Protein AF-A0AAN9PJH1-F1 (afdb_monomer)

Structure (mmCIF, N/CA/C/O backbone):
data_AF-A0AAN9PJH1-F1
#
_entry.id   AF-A0AAN9PJH1-F1
#
loop_
_atom_site.group_PDB
_atom_site.id
_atom_site.type_symbol
_atom_site.label_atom_id
_atom_site.label_alt_id
_atom_site.label_comp_id
_atom_site.label_asym_id
_atom_site.label_entity_id
_atom_site.label_seq_id
_atom_site.pdbx_PDB_ins_code
_atom_site.Cartn_x
_atom_site.Cartn_y
_atom_site.Cartn_z
_atom_site.occupancy
_atom_site.B_iso_or_equiv
_atom_site.auth_seq_id
_atom_site.auth_comp_id
_atom_site.auth_asym_id
_atom_site.auth_atom_id
_atom_site.pdbx_PDB_model_num
ATOM 1 N N . MET A 1 1 ? 19.693 -15.710 -22.835 1.00 81.44 1 MET A N 1
ATOM 2 C CA . MET A 1 1 ? 18.979 -15.180 -21.653 1.00 81.44 1 MET A CA 1
ATOM 3 C C . MET A 1 1 ? 18.748 -16.331 -20.693 1.00 81.44 1 MET A C 1
ATOM 5 O O . MET A 1 1 ? 18.553 -17.442 -21.167 1.00 81.44 1 MET A O 1
ATOM 9 N N . GLU A 1 2 ? 18.837 -16.094 -19.386 1.00 90.56 2 GLU A N 1
ATOM 10 C CA . GLU A 1 2 ? 18.479 -17.111 -18.388 1.00 90.56 2 GLU A CA 1
ATOM 11 C C . GLU A 1 2 ? 16.975 -17.379 -18.426 1.00 90.56 2 GLU A C 1
ATOM 13 O O . GLU A 1 2 ? 16.182 -16.447 -18.568 1.00 90.56 2 GLU A O 1
ATOM 18 N N . ILE A 1 3 ? 16.607 -18.657 -18.342 1.00 94.81 3 ILE A N 1
ATOM 19 C CA . ILE A 1 3 ? 15.215 -19.098 -18.282 1.00 94.81 3 ILE A CA 1
ATOM 20 C C . ILE A 1 3 ? 14.821 -19.191 -16.813 1.00 94.81 3 ILE A C 1
ATOM 22 O O . ILE A 1 3 ? 15.480 -19.878 -16.033 1.00 94.81 3 ILE A O 1
ATOM 26 N N . ILE A 1 4 ? 13.718 -18.540 -16.461 1.00 96.06 4 ILE A N 1
ATOM 27 C CA . ILE A 1 4 ? 13.086 -18.662 -15.153 1.00 96.06 4 ILE A CA 1
ATOM 28 C C . ILE A 1 4 ? 11.993 -19.714 -15.275 1.00 96.06 4 ILE A C 1
ATOM 30 O O . ILE A 1 4 ? 11.016 -19.549 -16.003 1.00 96.06 4 ILE A O 1
ATOM 34 N N . ALA A 1 5 ? 12.187 -20.821 -14.572 1.00 96.38 5 ALA A N 1
ATOM 35 C CA . ALA A 1 5 ? 11.222 -21.900 -14.465 1.00 96.38 5 ALA A CA 1
ATOM 36 C C . ALA A 1 5 ? 10.312 -21.627 -13.258 1.00 96.38 5 ALA A C 1
ATOM 38 O O . ALA A 1 5 ? 10.732 -21.841 -12.125 1.00 96.38 5 ALA A O 1
ATOM 39 N N . ASN A 1 6 ? 9.093 -21.130 -13.498 1.00 96.81 6 ASN A N 1
ATOM 40 C CA . ASN A 1 6 ? 8.130 -20.732 -12.466 1.00 96.81 6 ASN A CA 1
ATOM 41 C C . ASN A 1 6 ? 7.037 -21.809 -12.294 1.00 96.81 6 ASN A C 1
ATOM 43 O O . ASN A 1 6 ? 6.129 -21.894 -13.131 1.00 96.81 6 ASN A O 1
ATOM 47 N N . PRO A 1 7 ? 7.106 -22.674 -11.261 1.00 97.00 7 PRO A N 1
ATOM 48 C CA . PRO A 1 7 ? 6.101 -23.706 -11.038 1.00 97.00 7 PRO A CA 1
ATOM 49 C C . PRO A 1 7 ? 4.773 -23.072 -10.628 1.00 97.00 7 PRO A C 1
ATOM 51 O O . PRO A 1 7 ? 4.722 -22.259 -9.705 1.00 97.00 7 PRO A O 1
ATOM 54 N N . LYS A 1 8 ? 3.687 -23.468 -11.288 1.00 96.75 8 LYS A N 1
ATOM 55 C CA . LYS A 1 8 ? 2.331 -23.010 -10.972 1.00 96.75 8 LYS A CA 1
ATOM 56 C C . LYS A 1 8 ? 1.348 -24.169 -10.962 1.00 96.75 8 LYS A C 1
ATOM 58 O O . LYS A 1 8 ? 1.626 -25.251 -11.470 1.00 96.75 8 LYS A O 1
ATOM 63 N N . GLU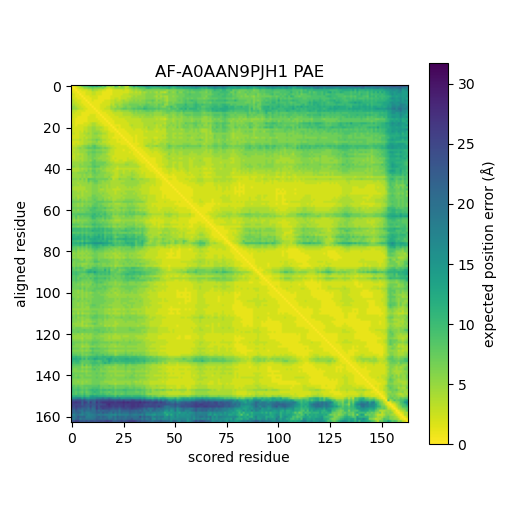 A 1 9 ? 0.181 -23.911 -10.395 1.00 97.06 9 GLU A N 1
ATOM 64 C CA . GLU A 1 9 ? -0.982 -24.779 -10.501 1.00 97.06 9 GLU A CA 1
ATOM 65 C C . GLU A 1 9 ? -2.106 -23.992 -11.171 1.00 97.06 9 GLU A C 1
ATOM 67 O O . GLU A 1 9 ? -2.412 -22.872 -10.759 1.00 97.06 9 GLU A O 1
ATOM 72 N N . VAL A 1 10 ? -2.675 -24.554 -12.234 1.00 95.19 10 VAL A N 1
ATOM 73 C CA . VAL A 1 10 ? -3.801 -23.975 -12.974 1.00 95.19 10 VAL A CA 1
ATOM 74 C C . VAL A 1 10 ? -4.863 -25.054 -13.069 1.00 95.19 10 VAL A C 1
ATOM 76 O O . VAL A 1 10 ? -4.582 -26.143 -13.563 1.00 95.19 10 VAL A O 1
ATOM 79 N N . ASP A 1 11 ? -6.047 -24.775 -12.526 1.00 94.69 11 ASP A N 1
ATOM 80 C CA . ASP A 1 11 ? -7.180 -25.708 -12.493 1.00 94.69 11 ASP A CA 1
ATOM 81 C C . ASP A 1 11 ? -6.812 -27.108 -11.955 1.00 94.69 11 ASP A C 1
ATOM 83 O O . ASP A 1 11 ? -7.245 -28.136 -12.472 1.00 94.69 11 ASP A O 1
ATOM 87 N N . GLY A 1 12 ? -5.970 -27.156 -10.913 1.00 95.12 12 GLY A N 1
ATOM 88 C CA . GLY A 1 12 ? -5.510 -28.399 -10.277 1.00 95.12 12 GLY A CA 1
ATOM 89 C C . GLY A 1 12 ? -4.356 -29.111 -10.995 1.00 95.12 12 GLY A C 1
ATOM 90 O O . GLY A 1 12 ? -3.887 -30.152 -10.533 1.00 95.12 12 GLY A O 1
ATOM 91 N N . ILE A 1 13 ? -3.875 -28.575 -12.119 1.00 97.44 13 ILE A N 1
ATOM 92 C CA . ILE A 1 13 ? -2.792 -29.160 -12.912 1.00 97.44 13 ILE A CA 1
ATOM 93 C C . ILE A 1 13 ? -1.488 -28.424 -12.609 1.00 97.44 13 ILE A C 1
ATOM 95 O O . ILE A 1 13 ? -1.384 -27.209 -12.788 1.00 97.44 13 ILE A O 1
ATOM 99 N N . LYS A 1 14 ? -0.462 -29.172 -12.184 1.00 97.81 14 LYS A N 1
ATOM 100 C CA . LYS A 1 14 ? 0.897 -28.641 -12.020 1.00 97.81 14 LYS A CA 1
ATOM 101 C C . LYS A 1 14 ? 1.502 -28.344 -13.388 1.00 97.81 14 LYS A C 1
ATOM 103 O O . LYS A 1 14 ? 1.637 -29.240 -14.218 1.00 97.81 14 LYS A O 1
ATOM 108 N N . VAL A 1 15 ? 1.906 -27.100 -13.594 1.00 97.44 15 VAL A N 1
ATOM 109 C CA . VAL A 1 15 ? 2.507 -26.603 -14.832 1.00 97.44 15 VAL A CA 1
ATOM 110 C C . VAL A 1 15 ? 3.813 -25.875 -14.536 1.00 97.44 15 VAL A C 1
ATOM 112 O O . VAL A 1 15 ? 4.054 -25.415 -13.418 1.00 97.44 15 VAL A O 1
ATOM 115 N N . LEU A 1 16 ? 4.659 -25.747 -15.556 1.00 97.56 16 LEU A N 1
ATOM 116 C CA . LEU A 1 16 ? 5.850 -24.911 -15.502 1.00 97.56 16 LEU A CA 1
ATOM 117 C C . LEU A 1 16 ? 5.666 -23.726 -16.447 1.00 97.56 16 LEU A C 1
ATOM 119 O O . LEU A 1 16 ? 5.586 -23.908 -17.661 1.00 97.56 16 LEU A O 1
ATOM 123 N N . GLN A 1 17 ? 5.595 -22.517 -15.898 1.00 97.62 17 GLN A N 1
ATOM 124 C CA . GLN A 1 17 ? 5.578 -21.299 -16.696 1.00 97.62 17 GLN A CA 1
ATOM 125 C C . GLN A 1 17 ? 7.023 -20.857 -16.929 1.00 97.62 17 GLN A C 1
ATOM 127 O O . GLN A 1 17 ? 7.745 -20.542 -15.985 1.00 97.62 17 GLN A O 1
ATOM 132 N N . LEU A 1 18 ? 7.457 -20.878 -18.187 1.00 97.44 18 LEU A N 1
ATOM 133 C CA . LEU A 1 18 ? 8.790 -20.422 -18.567 1.00 97.44 18 LEU A CA 1
ATOM 134 C C . LEU A 1 18 ? 8.752 -18.921 -18.846 1.00 97.44 18 LEU A C 1
ATOM 136 O O . LEU A 1 18 ? 7.943 -18.451 -19.644 1.00 97.44 18 LEU A O 1
ATOM 140 N N . GLU A 1 19 ? 9.628 -18.181 -18.180 1.00 97.25 19 GLU A N 1
ATOM 141 C CA . GLU A 1 19 ? 9.702 -16.725 -18.256 1.00 97.25 19 GLU A CA 1
ATOM 142 C C . GLU A 1 19 ? 11.154 -16.275 -18.494 1.00 97.25 19 GLU A C 1
ATOM 144 O O . GLU A 1 19 ? 12.111 -17.019 -18.269 1.00 97.25 19 GLU A O 1
ATOM 149 N N . THR A 1 20 ? 11.325 -15.033 -18.943 1.00 95.75 20 THR A N 1
ATOM 150 C CA . THR A 1 20 ? 12.624 -14.349 -19.017 1.00 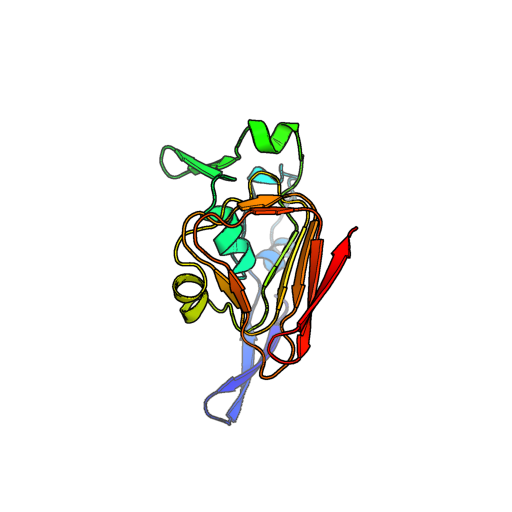95.75 20 THR A CA 1
ATOM 151 C C . THR A 1 20 ? 12.471 -12.929 -18.497 1.00 95.75 20 THR A C 1
ATOM 153 O O . THR A 1 20 ? 11.457 -12.283 -18.765 1.00 95.75 20 THR A O 1
ATOM 156 N N . GLU A 1 21 ? 13.492 -12.400 -17.832 1.00 94.38 21 GLU A N 1
ATOM 157 C CA . GLU A 1 21 ? 13.505 -11.012 -17.370 1.00 94.38 21 GLU A CA 1
ATOM 158 C C . GLU A 1 21 ? 14.179 -10.084 -18.381 1.00 94.38 21 GLU A C 1
ATOM 160 O O . GLU A 1 21 ? 15.318 -10.314 -18.790 1.00 94.38 21 GLU A O 1
ATOM 165 N N . ALA A 1 22 ? 13.517 -8.975 -18.721 1.00 94.88 22 ALA A N 1
ATOM 166 C CA . ALA A 1 22 ? 14.077 -7.969 -19.625 1.00 94.88 22 ALA A CA 1
ATOM 167 C C . ALA A 1 22 ? 15.432 -7.420 -19.129 1.00 94.88 22 ALA A C 1
ATOM 169 O O . ALA A 1 22 ? 16.343 -7.209 -19.926 1.00 94.88 22 ALA A O 1
ATOM 170 N N . GLY A 1 23 ? 15.603 -7.252 -17.811 1.00 93.50 23 GLY A N 1
ATOM 171 C CA . GLY A 1 23 ? 16.857 -6.778 -17.213 1.00 93.50 23 GLY A CA 1
ATOM 172 C C . GLY A 1 23 ? 18.042 -7.728 -17.428 1.00 93.50 23 GLY A C 1
ATOM 173 O O . GLY A 1 23 ? 19.167 -7.271 -17.611 1.00 93.50 23 GLY A O 1
ATOM 174 N N . ALA A 1 24 ? 17.803 -9.040 -17.515 1.00 93.75 24 ALA A N 1
ATOM 175 C CA . ALA A 1 24 ? 18.850 -10.034 -17.760 1.00 93.75 24 ALA A CA 1
ATOM 176 C C . ALA A 1 24 ? 19.469 -9.920 -19.164 1.00 93.75 24 ALA A C 1
ATOM 178 O O . ALA A 1 24 ? 20.523 -10.518 -19.426 1.00 93.75 24 ALA A O 1
ATOM 179 N N . ALA A 1 25 ? 18.827 -9.163 -20.063 1.00 95.00 25 A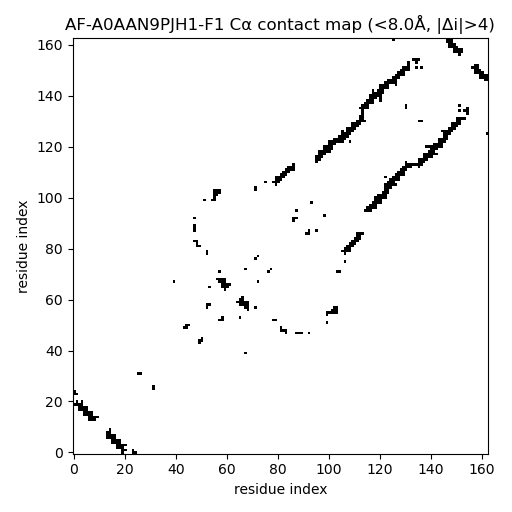LA A N 1
ATOM 180 C CA . ALA A 1 25 ? 19.346 -8.874 -21.387 1.00 95.00 25 ALA A CA 1
ATOM 181 C C . ALA A 1 25 ? 20.526 -7.887 -21.367 1.00 95.00 25 ALA A C 1
ATOM 183 O O . ALA A 1 25 ? 21.279 -7.853 -22.335 1.00 95.00 25 ALA A O 1
ATOM 184 N N . ILE A 1 26 ? 20.739 -7.142 -20.269 1.00 96.19 26 ILE A N 1
ATOM 185 C CA . ILE A 1 26 ? 21.788 -6.112 -20.149 1.00 96.19 26 ILE A CA 1
ATOM 186 C C . ILE A 1 26 ? 23.185 -6.623 -20.537 1.00 96.19 26 ILE A C 1
ATOM 188 O O . ILE A 1 26 ? 23.958 -5.895 -21.149 1.00 96.19 26 ILE A O 1
ATOM 192 N N . ARG A 1 27 ? 23.477 -7.903 -20.261 1.00 94.75 27 ARG A N 1
ATOM 193 C CA . ARG A 1 27 ? 24.756 -8.562 -20.579 1.00 94.75 27 ARG A CA 1
ATOM 194 C C . ARG A 1 27 ? 25.050 -8.702 -22.078 1.00 94.75 27 ARG A C 1
ATOM 196 O O . ARG A 1 27 ? 26.177 -9.016 -22.433 1.00 94.75 27 ARG A O 1
ATOM 203 N N . PHE A 1 28 ? 24.038 -8.557 -22.935 1.00 96.38 28 PHE A N 1
ATOM 204 C CA . PHE A 1 28 ? 24.159 -8.721 -24.387 1.00 96.38 28 PHE A CA 1
ATOM 205 C C . PHE A 1 28 ? 24.322 -7.387 -25.128 1.00 96.38 28 PHE A C 1
ATOM 207 O O . PHE A 1 28 ? 24.448 -7.395 -26.349 1.00 96.38 28 PHE A O 1
ATOM 214 N N . PHE A 1 29 ? 24.296 -6.252 -24.422 1.00 96.88 29 PHE A N 1
ATOM 215 C CA . PHE A 1 29 ? 24.467 -4.929 -25.019 1.00 96.88 29 PHE A CA 1
ATOM 216 C C . PHE A 1 29 ? 25.878 -4.399 -24.767 1.00 96.88 29 PHE A C 1
ATOM 218 O O . PHE A 1 29 ? 26.320 -4.301 -23.619 1.00 96.88 29 PHE A O 1
ATOM 225 N N . ASP A 1 30 ? 26.555 -3.979 -25.834 1.00 97.19 30 ASP A N 1
ATOM 226 C CA . ASP A 1 30 ? 27.811 -3.245 -25.710 1.00 97.19 30 ASP A CA 1
ATOM 227 C C . ASP A 1 30 ? 27.575 -1.905 -24.998 1.00 97.19 30 ASP A C 1
ATOM 229 O O . ASP A 1 30 ? 26.606 -1.196 -25.271 1.00 97.19 30 ASP A O 1
ATOM 233 N N . LYS A 1 31 ? 28.499 -1.532 -24.101 1.00 96.62 31 LYS A N 1
ATOM 234 C CA . LYS A 1 31 ? 28.475 -0.267 -23.336 1.00 96.62 31 LYS A CA 1
ATOM 235 C C . LYS A 1 31 ? 27.256 -0.089 -22.412 1.00 96.62 31 LYS A C 1
ATOM 237 O O . LYS A 1 31 ? 26.888 1.045 -22.101 1.00 96.62 31 LYS A O 1
ATOM 242 N N . ALA A 1 32 ? 26.640 -1.174 -21.944 1.00 97.19 32 ALA A N 1
ATOM 243 C CA . ALA A 1 32 ? 25.591 -1.091 -20.931 1.00 97.19 32 ALA A CA 1
ATOM 244 C C . ALA A 1 32 ? 26.117 -0.513 -19.601 1.00 97.19 32 ALA A C 1
ATOM 246 O O . ALA A 1 32 ? 27.206 -0.865 -19.147 1.00 97.19 32 ALA A O 1
ATOM 247 N N . ILE A 1 33 ? 25.325 0.355 -18.962 1.00 97.31 33 ILE A N 1
ATOM 248 C CA . ILE A 1 33 ? 25.644 0.969 -17.665 1.00 97.31 33 ILE A CA 1
ATOM 249 C C . ILE A 1 33 ? 24.434 0.950 -16.729 1.00 97.31 33 ILE A C 1
ATOM 251 O O . ILE A 1 33 ? 23.286 0.951 -17.172 1.00 97.31 33 ILE A O 1
ATOM 255 N N . GLY A 1 34 ? 24.701 0.981 -15.425 1.00 96.38 34 GLY A N 1
ATOM 256 C CA . GLY A 1 34 ? 23.707 1.293 -14.401 1.00 96.38 34 GLY A CA 1
ATOM 257 C C . GLY A 1 34 ? 23.805 2.759 -13.984 1.00 96.38 34 GLY A C 1
ATOM 258 O O . GLY A 1 34 ? 24.902 3.305 -13.883 1.00 96.38 34 GLY A O 1
ATOM 259 N N . ILE A 1 35 ? 22.664 3.393 -13.713 1.00 97.06 35 ILE A N 1
ATOM 260 C CA . ILE A 1 35 ? 22.601 4.742 -13.140 1.00 97.06 35 ILE A CA 1
ATOM 261 C C . ILE A 1 35 ? 21.887 4.637 -11.801 1.00 97.06 35 ILE A C 1
ATOM 263 O O . ILE A 1 35 ? 20.745 4.181 -11.740 1.00 97.06 35 ILE A O 1
ATOM 267 N N . ASN A 1 36 ? 22.554 5.070 -10.733 1.00 96.69 36 ASN A N 1
ATOM 268 C CA . ASN A 1 36 ? 21.907 5.167 -9.435 1.00 96.69 36 ASN A CA 1
ATOM 269 C C . ASN A 1 36 ? 20.954 6.369 -9.434 1.00 96.69 36 ASN A C 1
ATOM 271 O O . ASN A 1 36 ? 21.347 7.481 -9.788 1.00 96.69 36 ASN A O 1
ATOM 275 N N . VAL A 1 37 ? 19.700 6.144 -9.054 1.00 93.88 37 VAL A N 1
ATOM 276 C CA . VAL A 1 37 ? 18.645 7.161 -9.072 1.00 93.88 37 VAL A CA 1
ATOM 277 C C . VAL A 1 37 ? 18.056 7.339 -7.682 1.00 93.88 37 VAL A C 1
ATOM 279 O O . VAL A 1 37 ? 18.079 6.433 -6.855 1.00 93.88 37 VAL A O 1
ATOM 282 N N . HIS A 1 38 ? 17.492 8.517 -7.426 1.00 87.75 38 HIS A N 1
ATOM 283 C CA . HIS A 1 38 ? 16.773 8.770 -6.184 1.00 87.75 38 HIS A CA 1
ATOM 284 C C . HIS A 1 38 ? 15.533 7.863 -6.067 1.00 87.75 38 HIS A C 1
ATOM 286 O O . HIS A 1 38 ? 14.854 7.612 -7.066 1.00 87.75 38 HIS A O 1
ATOM 292 N N . GLN A 1 39 ? 15.192 7.428 -4.847 1.00 83.50 39 GLN A N 1
ATOM 293 C CA . GLN A 1 39 ? 14.071 6.511 -4.576 1.00 83.50 39 GLN A CA 1
ATOM 294 C C . GLN A 1 39 ? 12.725 7.018 -5.117 1.00 83.50 39 GLN A C 1
ATOM 296 O O . GLN A 1 39 ? 11.863 6.222 -5.470 1.00 83.50 39 GLN A O 1
ATOM 301 N N . SER A 1 40 ? 12.554 8.333 -5.272 1.00 84.19 40 SER A N 1
ATOM 302 C CA . SER A 1 40 ? 11.357 8.924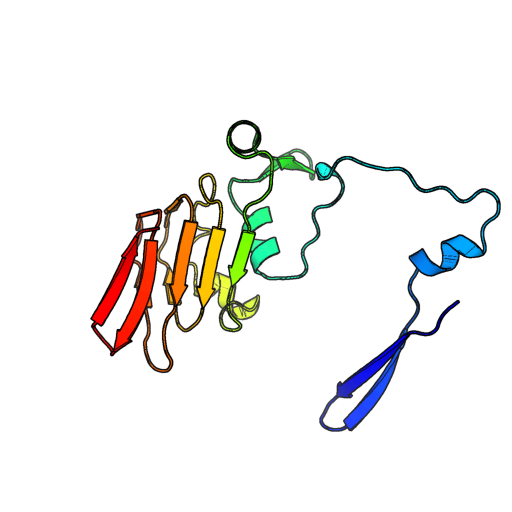 -5.894 1.00 84.19 40 SER A CA 1
ATOM 303 C C . SER A 1 40 ? 11.086 8.445 -7.328 1.00 84.19 40 SER A C 1
ATOM 305 O O . SER A 1 40 ? 9.979 8.617 -7.825 1.00 84.19 40 SER A O 1
ATOM 307 N N . ARG A 1 41 ? 12.070 7.841 -8.006 1.00 89.12 41 ARG A N 1
ATOM 308 C CA . ARG A 1 41 ? 11.916 7.225 -9.333 1.00 89.12 41 ARG A CA 1
ATOM 309 C C . ARG A 1 41 ? 11.412 5.780 -9.281 1.00 89.12 41 ARG A C 1
ATOM 311 O O . ARG A 1 41 ? 11.180 5.194 -10.334 1.00 89.12 41 ARG A O 1
ATOM 318 N N . PHE A 1 42 ? 11.258 5.210 -8.088 1.00 89.62 42 PHE A N 1
ATOM 319 C CA . PHE A 1 42 ? 10.879 3.821 -7.876 1.00 89.62 42 PHE A CA 1
ATOM 320 C C . PHE A 1 42 ? 9.774 3.716 -6.816 1.00 89.62 42 PHE A C 1
ATOM 322 O O . PHE A 1 42 ? 10.037 3.577 -5.623 1.00 89.62 42 PHE A O 1
ATOM 329 N N . LEU A 1 43 ? 8.522 3.775 -7.278 1.00 89.62 43 LEU A N 1
ATOM 330 C CA . LEU A 1 43 ? 7.316 3.628 -6.457 1.00 89.62 43 LEU A CA 1
ATOM 331 C C . LEU A 1 43 ? 6.470 2.455 -6.985 1.00 89.62 43 LEU A C 1
ATOM 333 O O . LEU A 1 43 ? 5.466 2.668 -7.669 1.00 89.62 43 LEU A O 1
ATOM 337 N N . PRO A 1 44 ? 6.917 1.204 -6.777 1.00 93.06 44 PRO A N 1
ATOM 338 C CA . PRO A 1 44 ? 6.204 0.035 -7.269 1.00 93.06 44 PRO A CA 1
ATOM 339 C C . PRO A 1 44 ? 4.922 -0.206 -6.464 1.00 93.06 44 PRO A C 1
ATOM 341 O O . PRO A 1 44 ? 4.874 0.047 -5.266 1.00 93.06 44 PRO A O 1
ATOM 344 N N . VAL A 1 45 ? 3.905 -0.769 -7.119 1.00 94.50 45 VAL A N 1
ATOM 345 C CA . VAL A 1 45 ? 2.692 -1.275 -6.460 1.00 94.50 45 VAL A CA 1
ATOM 346 C C . VAL A 1 45 ? 2.609 -2.775 -6.715 1.00 94.50 45 VAL A C 1
ATOM 348 O O . VAL A 1 45 ? 2.239 -3.204 -7.809 1.00 94.50 45 VAL A O 1
ATOM 351 N N . LYS A 1 46 ? 3.045 -3.579 -5.742 1.00 92.44 46 LYS A N 1
ATOM 352 C CA . LYS A 1 46 ? 3.097 -5.049 -5.819 1.00 92.44 46 LYS A CA 1
ATOM 353 C C . LYS A 1 46 ? 2.110 -5.709 -4.866 1.00 92.44 46 LYS A C 1
ATOM 355 O O . LYS A 1 46 ? 1.582 -6.770 -5.186 1.00 92.44 46 LYS A O 1
ATOM 360 N N . ALA A 1 47 ? 1.837 -5.067 -3.737 1.00 93.50 47 ALA A N 1
ATOM 361 C CA . ALA A 1 47 ? 0.876 -5.502 -2.740 1.00 93.50 47 ALA A CA 1
ATOM 362 C C . ALA A 1 47 ? -0.146 -4.401 -2.422 1.00 93.50 47 ALA A C 1
ATOM 364 O O . ALA A 1 47 ? -0.026 -3.243 -2.827 1.00 93.50 47 ALA A O 1
ATOM 365 N N . THR A 1 48 ? -1.186 -4.761 -1.674 1.00 95.25 48 THR A N 1
ATOM 366 C CA . THR A 1 48 ? -2.205 -3.807 -1.218 1.00 95.25 48 THR A CA 1
ATOM 367 C C . THR A 1 48 ? -1.689 -2.809 -0.191 1.00 95.25 48 THR A C 1
ATOM 369 O O . THR A 1 48 ? -2.243 -1.717 -0.090 1.00 95.25 48 THR A O 1
ATOM 372 N N . SER A 1 49 ? -0.608 -3.136 0.517 1.00 95.69 49 SER A N 1
ATOM 373 C CA . SER A 1 49 ? 0.149 -2.187 1.334 1.00 95.69 49 SER A CA 1
ATOM 374 C C . SER A 1 49 ? 0.715 -1.042 0.490 1.00 95.69 49 SER A C 1
ATOM 376 O O . SER A 1 4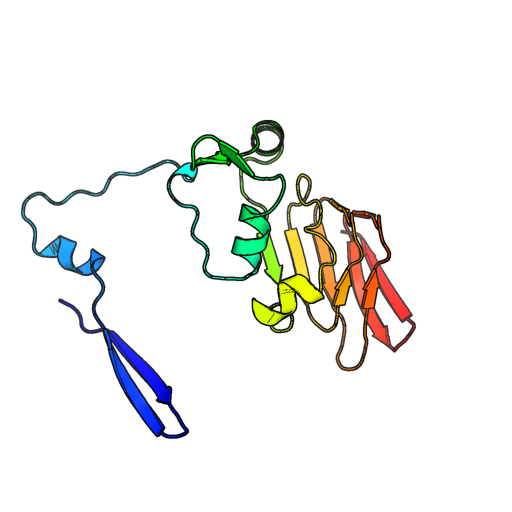9 ? 0.508 0.120 0.831 1.00 95.69 49 SER A O 1
ATOM 378 N N . ASP A 1 50 ? 1.335 -1.346 -0.654 1.00 94.62 50 ASP A N 1
ATOM 379 C CA . ASP A 1 50 ? 1.831 -0.324 -1.586 1.00 94.62 50 ASP A CA 1
ATOM 380 C C . ASP A 1 50 ? 0.679 0.517 -2.148 1.00 94.62 50 ASP A C 1
ATOM 382 O O . ASP A 1 50 ? 0.781 1.738 -2.268 1.00 94.62 50 ASP A O 1
ATOM 386 N N . LEU A 1 51 ? -0.452 -0.132 -2.456 1.00 94.75 51 LEU A N 1
ATOM 387 C CA . LEU A 1 51 ? -1.653 0.555 -2.929 1.00 94.75 51 LEU A CA 1
ATOM 388 C C . LEU A 1 51 ? -2.187 1.548 -1.887 1.00 94.75 51 LEU A C 1
ATOM 390 O O . LEU A 1 51 ? -2.641 2.631 -2.253 1.00 94.75 51 LEU A O 1
ATOM 394 N N . LEU A 1 52 ? -2.134 1.191 -0.600 1.00 95.38 52 LEU A N 1
ATOM 395 C CA . LEU A 1 52 ? -2.527 2.075 0.495 1.00 95.38 52 LEU A CA 1
ATOM 396 C C . LEU A 1 52 ? -1.618 3.309 0.560 1.00 95.38 52 LEU A C 1
ATOM 398 O O . LEU A 1 52 ? -2.117 4.425 0.679 1.00 95.38 52 LEU A O 1
ATOM 402 N N . ILE A 1 53 ? -0.303 3.115 0.406 1.00 94.19 53 ILE A N 1
ATOM 403 C CA . ILE A 1 53 ? 0.692 4.196 0.384 1.00 94.19 53 ILE A CA 1
ATOM 404 C C . ILE A 1 53 ? 0.378 5.198 -0.732 1.00 94.19 53 ILE A C 1
ATOM 406 O O . ILE A 1 53 ? 0.196 6.382 -0.449 1.00 94.19 53 ILE A O 1
ATOM 410 N N . VAL A 1 54 ? 0.257 4.741 -1.984 1.00 93.94 54 VAL A N 1
ATOM 411 C CA . VAL A 1 54 ? 0.054 5.638 -3.141 1.00 93.94 54 VAL A CA 1
ATOM 412 C C . VAL A 1 54 ? -1.319 6.317 -3.172 1.00 93.94 54 VAL A C 1
ATOM 414 O O . VAL A 1 54 ? -1.482 7.310 -3.874 1.00 93.94 54 VAL A O 1
ATOM 417 N N . ARG A 1 55 ? -2.313 5.788 -2.445 1.00 93.12 55 ARG A N 1
ATOM 418 C CA . ARG A 1 55 ? -3.664 6.372 -2.342 1.00 93.12 55 ARG A CA 1
ATOM 419 C C . ARG A 1 55 ? -3.847 7.330 -1.164 1.00 93.12 55 ARG A C 1
ATOM 421 O O . ARG A 1 55 ? -4.876 7.996 -1.098 1.00 93.12 55 ARG A O 1
ATOM 428 N N . SER A 1 56 ? -2.906 7.351 -0.228 1.00 95.00 56 SER A N 1
ATOM 429 C CA . SER A 1 56 ? -2.951 8.197 0.970 1.00 95.00 56 SER A CA 1
ATOM 430 C C . SER A 1 56 ? -2.387 9.597 0.731 1.00 95.00 56 SER A C 1
ATOM 432 O O . SER A 1 56 ? -1.720 9.852 -0.269 1.00 95.00 56 SER A O 1
ATOM 434 N N . GLU A 1 57 ? -2.544 10.479 1.720 1.00 94.12 57 GLU A N 1
ATOM 435 C CA . GLU A 1 57 ? -1.965 11.828 1.738 1.00 94.12 57 GLU A CA 1
ATOM 436 C C . GLU A 1 57 ? -0.422 11.874 1.774 1.00 94.12 57 GLU A C 1
ATOM 438 O O . GLU A 1 57 ? 0.172 12.959 1.787 1.00 94.12 57 GLU A O 1
ATOM 443 N N . LEU A 1 58 ? 0.248 10.713 1.791 1.00 94.31 58 LEU A N 1
ATOM 444 C CA . LEU A 1 58 ? 1.684 10.622 1.536 1.00 94.31 58 LEU A CA 1
ATOM 445 C C . LEU A 1 58 ? 2.032 11.139 0.138 1.00 94.31 58 LEU A C 1
ATOM 447 O O . LEU A 1 58 ? 3.128 11.664 -0.040 1.00 94.31 58 LEU A O 1
ATOM 451 N N . TYR A 1 59 ? 1.121 11.036 -0.829 1.00 93.81 59 TYR A N 1
ATOM 452 C CA . TYR A 1 59 ? 1.327 11.531 -2.184 1.00 93.81 59 TYR A CA 1
ATOM 453 C C . TYR A 1 59 ? 0.165 12.415 -2.634 1.00 93.81 59 TYR A C 1
ATOM 455 O O . TYR A 1 59 ? -0.994 12.150 -2.330 1.00 93.81 59 TYR A O 1
ATOM 463 N N . THR A 1 60 ? 0.485 13.446 -3.410 1.00 93.19 60 THR A N 1
ATOM 464 C CA . THR A 1 60 ? -0.490 14.261 -4.143 1.00 93.19 60 THR A CA 1
ATOM 465 C C . THR A 1 60 ? -0.360 13.960 -5.630 1.00 93.19 60 THR A C 1
ATOM 467 O O . THR A 1 60 ? 0.746 13.745 -6.120 1.00 93.19 60 THR A O 1
ATOM 470 N N . LEU A 1 61 ? -1.476 13.942 -6.358 1.00 94.06 61 LEU A N 1
ATOM 471 C CA . LEU A 1 61 ? -1.468 13.826 -7.813 1.00 94.06 61 LEU A CA 1
ATOM 472 C C . LEU A 1 61 ? -1.397 15.224 -8.443 1.00 94.06 61 LEU A C 1
ATOM 474 O O . LEU A 1 61 ? -2.339 16.000 -8.310 1.00 94.06 61 LEU A O 1
ATOM 478 N N . GLU A 1 62 ? -0.305 15.523 -9.141 1.00 95.00 62 GLU A N 1
ATOM 479 C CA . GLU A 1 62 ? -0.092 16.782 -9.867 1.00 95.00 62 GLU A CA 1
ATOM 480 C C . GLU A 1 62 ? 0.310 16.449 -11.310 1.00 95.00 62 GLU A C 1
ATOM 482 O O . GLU A 1 62 ? 1.302 15.758 -11.527 1.00 95.00 62 GLU A O 1
ATOM 487 N N . ASP A 1 63 ? -0.486 16.867 -12.298 1.00 94.88 63 ASP A N 1
ATOM 488 C CA . ASP A 1 63 ? -0.235 16.643 -13.736 1.00 94.88 63 ASP A CA 1
ATOM 489 C C . ASP A 1 63 ? 0.101 15.186 -14.123 1.00 94.88 63 ASP A C 1
ATOM 491 O O . ASP A 1 63 ? 0.912 14.915 -15.008 1.00 94.88 63 ASP A O 1
ATOM 495 N N . GLY A 1 64 ? -0.526 14.216 -13.447 1.00 91.75 64 GLY A N 1
ATOM 496 C CA . GLY A 1 64 ? -0.288 12.783 -13.670 1.00 91.75 64 GLY A CA 1
ATOM 497 C C . GLY A 1 64 ? 0.914 12.206 -12.912 1.00 91.75 64 GLY A C 1
ATOM 498 O O . GLY A 1 64 ? 1.175 11.007 -13.011 1.00 91.75 64 GLY A O 1
ATOM 499 N N . PHE A 1 65 ? 1.616 13.018 -12.119 1.00 91.12 65 PHE A N 1
ATOM 500 C CA . PHE A 1 65 ? 2.724 12.601 -11.266 1.00 91.12 65 PHE A CA 1
ATOM 501 C C . PHE A 1 65 ? 2.290 12.474 -9.807 1.00 91.12 65 PHE A C 1
ATOM 503 O O . PHE A 1 65 ? 1.581 13.323 -9.273 1.00 91.12 65 PHE A O 1
ATOM 510 N N . LEU A 1 66 ? 2.768 11.422 -9.138 1.00 93.12 66 LEU A N 1
ATOM 511 C CA . LEU A 1 66 ? 2.663 11.297 -7.687 1.00 93.12 66 LEU A CA 1
ATOM 512 C C . LEU A 1 66 ? 3.803 12.078 -7.032 1.00 93.12 66 LEU A C 1
ATOM 514 O O . LEU A 1 66 ? 4.968 11.677 -7.081 1.00 93.12 66 LEU A O 1
ATOM 518 N N . ILE A 1 67 ? 3.456 13.197 -6.410 1.00 92.12 67 ILE A N 1
ATOM 519 C CA . ILE A 1 67 ? 4.378 14.086 -5.715 1.00 92.12 67 ILE A CA 1
ATOM 520 C C . ILE A 1 67 ? 4.381 13.734 -4.234 1.00 92.12 67 ILE A C 1
ATOM 522 O O . ILE A 1 67 ? 3.349 13.770 -3.567 1.00 92.12 67 ILE A O 1
ATOM 526 N N . TRP A 1 68 ? 5.553 13.384 -3.707 1.00 91.25 68 TRP A N 1
ATOM 527 C CA . TRP A 1 68 ? 5.699 13.033 -2.298 1.00 91.25 68 TRP A CA 1
ATOM 528 C C . TRP A 1 68 ? 5.445 14.256 -1.408 1.00 91.25 68 TRP A C 1
ATOM 530 O O . TRP A 1 68 ? 6.010 15.334 -1.617 1.00 91.25 68 TRP A O 1
ATOM 540 N N . ASN A 1 69 ? 4.615 14.077 -0.383 1.00 92.88 69 ASN A N 1
ATOM 541 C CA . ASN A 1 69 ? 4.309 15.091 0.609 1.00 92.88 69 ASN A CA 1
ATOM 542 C C . ASN A 1 69 ? 5.585 15.611 1.302 1.00 92.88 69 ASN A C 1
ATOM 544 O O . ASN A 1 69 ? 6.271 14.899 2.039 1.00 92.88 69 ASN A O 1
ATOM 548 N N . LYS A 1 70 ? 5.889 16.898 1.100 1.00 90.38 70 LYS A N 1
ATOM 549 C CA . LYS A 1 70 ? 7.111 17.543 1.613 1.00 90.38 70 LYS A CA 1
ATOM 550 C C . LYS A 1 70 ? 7.156 17.608 3.140 1.00 90.38 70 LYS A C 1
ATOM 552 O O . LYS A 1 70 ? 8.237 17.526 3.718 1.00 90.38 70 LYS A O 1
ATOM 557 N N . ALA A 1 71 ? 6.008 17.775 3.801 1.00 89.81 71 ALA A N 1
ATOM 558 C CA . ALA A 1 71 ? 5.957 17.805 5.261 1.00 89.81 71 ALA A CA 1
ATOM 559 C C . ALA A 1 71 ? 6.311 16.430 5.837 1.00 89.81 71 ALA A C 1
ATOM 561 O O . ALA A 1 71 ? 7.143 16.350 6.741 1.00 89.81 71 ALA A O 1
ATOM 562 N N . ARG A 1 72 ? 5.771 15.363 5.231 1.00 91.00 72 ARG A N 1
ATOM 563 C CA . ARG A 1 72 ? 6.152 13.982 5.540 1.00 91.00 72 ARG A CA 1
ATOM 564 C C . ARG A 1 72 ? 7.642 13.756 5.332 1.00 91.00 72 ARG A C 1
ATOM 566 O O . ARG A 1 72 ? 8.301 13.315 6.263 1.00 91.00 72 ARG A O 1
ATOM 573 N N . ALA A 1 73 ? 8.168 14.086 4.153 1.00 86.25 73 ALA A N 1
ATOM 574 C CA . ALA A 1 73 ? 9.562 13.817 3.802 1.00 86.25 73 ALA A CA 1
ATOM 575 C C . ALA A 1 73 ? 10.568 14.487 4.758 1.00 86.25 73 ALA A C 1
ATOM 577 O O . ALA A 1 73 ? 11.635 13.934 5.012 1.00 86.25 73 ALA A O 1
ATOM 578 N N . ARG A 1 74 ? 10.228 15.657 5.323 1.00 87.06 74 ARG A N 1
ATOM 579 C CA . ARG A 1 74 ? 11.062 16.333 6.333 1.00 87.06 74 ARG A CA 1
ATOM 580 C C . ARG A 1 74 ? 11.079 15.618 7.682 1.00 87.06 74 ARG A C 1
ATOM 582 O O . ARG A 1 74 ? 12.123 15.584 8.321 1.00 87.06 74 ARG A O 1
ATOM 589 N N . ALA A 1 75 ? 9.936 15.100 8.127 1.00 88.00 75 ALA A N 1
ATOM 590 C CA . ALA A 1 75 ? 9.827 14.417 9.415 1.00 88.00 75 ALA A CA 1
ATOM 591 C C . ALA A 1 75 ? 10.294 12.952 9.337 1.00 88.00 75 ALA A C 1
ATOM 593 O O . ALA A 1 75 ? 10.883 12.437 10.283 1.00 88.00 75 ALA A O 1
ATOM 594 N N . TYR A 1 76 ? 10.057 12.297 8.198 1.00 85.75 76 TYR A N 1
ATOM 595 C CA . TYR A 1 76 ? 10.342 10.889 7.952 1.00 85.75 76 TYR A CA 1
ATOM 596 C C . TYR A 1 76 ? 10.887 10.722 6.522 1.00 85.75 76 TYR A C 1
ATOM 598 O O . TYR A 1 76 ? 10.109 10.737 5.564 1.00 85.75 76 TYR A O 1
ATOM 606 N N . PRO A 1 77 ? 12.206 10.532 6.346 1.00 81.62 77 PRO A N 1
ATOM 607 C CA . PRO A 1 77 ? 12.841 10.511 5.026 1.00 81.62 77 PRO A CA 1
ATOM 608 C C . PRO A 1 77 ? 12.584 9.220 4.229 1.00 81.62 77 PRO A C 1
ATOM 610 O O . PRO A 1 77 ? 13.164 9.035 3.164 1.00 81.62 77 PRO A O 1
ATOM 613 N N . GLN A 1 78 ? 11.741 8.314 4.734 1.00 84.56 78 GLN A N 1
ATOM 614 C CA . GLN A 1 78 ? 11.379 7.054 4.088 1.00 84.56 78 GLN A CA 1
ATOM 615 C C . GLN A 1 78 ? 9.863 6.826 4.137 1.00 84.56 78 GLN A C 1
ATOM 617 O O . GLN A 1 78 ? 9.157 7.339 5.018 1.00 84.56 78 GLN A O 1
ATOM 622 N N . ASN A 1 79 ? 9.365 6.033 3.186 1.00 87.50 79 ASN A N 1
ATOM 623 C CA . ASN A 1 79 ? 7.992 5.539 3.228 1.00 87.50 79 ASN A CA 1
ATOM 624 C C . ASN A 1 79 ? 7.757 4.686 4.483 1.00 87.50 79 ASN A C 1
ATOM 626 O O . ASN A 1 79 ? 8.685 4.023 4.951 1.00 87.50 79 ASN A O 1
ATOM 630 N N . PRO A 1 80 ? 6.534 4.701 5.040 1.00 94.06 80 PRO A N 1
ATOM 631 C CA . PRO A 1 80 ? 6.196 3.820 6.148 1.00 94.06 80 PRO A CA 1
ATOM 632 C C . PRO A 1 80 ? 6.286 2.353 5.726 1.00 94.06 80 PRO A C 1
ATOM 634 O O . PRO A 1 80 ? 6.013 2.001 4.577 1.00 94.06 80 PRO A O 1
ATOM 637 N N . ILE A 1 81 ? 6.606 1.491 6.687 1.00 95.12 81 ILE A N 1
ATOM 638 C CA . ILE A 1 81 ? 6.522 0.043 6.503 1.00 95.12 81 ILE A CA 1
ATOM 639 C C . ILE A 1 81 ? 5.071 -0.362 6.754 1.00 95.12 81 ILE A C 1
ATOM 641 O O . ILE A 1 81 ? 4.568 -0.188 7.864 1.00 95.12 81 ILE A O 1
ATOM 645 N N . ILE A 1 82 ? 4.394 -0.882 5.730 1.00 97.06 82 ILE A N 1
ATOM 646 C CA . ILE A 1 82 ? 3.004 -1.334 5.840 1.00 97.06 82 ILE A CA 1
ATOM 647 C C . ILE A 1 82 ? 2.916 -2.821 5.516 1.00 97.06 82 ILE A C 1
ATOM 649 O O . ILE A 1 82 ? 3.238 -3.254 4.411 1.00 97.06 82 ILE A O 1
ATOM 653 N N . GLU A 1 83 ? 2.411 -3.586 6.475 1.00 96.88 83 GLU A N 1
ATOM 654 C CA . GLU A 1 83 ? 2.139 -5.012 6.362 1.00 96.88 83 GLU A CA 1
ATOM 655 C C . GLU A 1 83 ? 0.648 -5.262 6.582 1.00 96.88 83 GLU A C 1
ATOM 657 O O . GLU A 1 83 ? 0.118 -5.044 7.674 1.00 96.88 83 GLU A O 1
ATOM 662 N N . LEU A 1 84 ? -0.037 -5.739 5.545 1.00 97.25 84 LEU A N 1
ATOM 663 C CA . LEU A 1 84 ? -1.441 -6.124 5.629 1.00 97.25 84 LEU A CA 1
ATOM 664 C C . LEU A 1 84 ? -1.569 -7.637 5.446 1.00 97.25 84 LEU A C 1
ATOM 666 O O . LEU A 1 84 ? -0.944 -8.221 4.561 1.00 97.25 84 LEU A O 1
ATOM 670 N N . GLY A 1 85 ? -2.385 -8.261 6.291 1.00 96.06 85 GLY A N 1
ATOM 671 C CA . GLY A 1 85 ? -2.680 -9.686 6.248 1.00 96.06 85 GLY A CA 1
ATOM 672 C C . GLY A 1 85 ? -3.416 -10.116 4.972 1.00 96.06 85 GLY A C 1
ATOM 673 O O . GLY A 1 85 ? -3.898 -9.281 4.196 1.00 96.06 85 GLY A O 1
ATOM 674 N N . PRO A 1 86 ? -3.542 -11.435 4.742 1.00 95.06 86 PRO A N 1
ATOM 675 C CA . PRO A 1 86 ? -4.194 -11.993 3.554 1.00 95.06 86 PRO A CA 1
ATOM 676 C C . PRO A 1 86 ? -5.665 -11.570 3.394 1.00 95.06 86 PRO A C 1
ATOM 678 O O . PRO A 1 86 ? -6.213 -11.659 2.294 1.00 95.06 86 PRO A O 1
ATOM 681 N N . G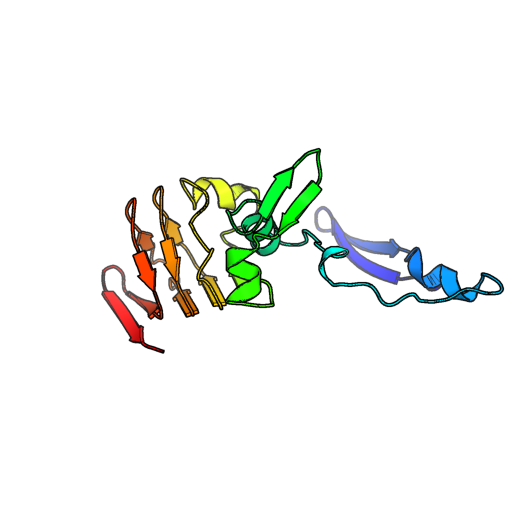LU A 1 87 ? -6.304 -11.084 4.457 1.00 95.31 87 GLU A N 1
ATOM 682 C CA . GLU A 1 87 ? -7.671 -10.563 4.468 1.00 95.31 87 GLU A CA 1
ATOM 683 C C . GLU A 1 87 ? -7.824 -9.262 3.663 1.00 95.31 87 GLU A C 1
ATOM 685 O O . GLU A 1 87 ? -8.932 -8.943 3.219 1.00 95.31 87 GLU A O 1
ATOM 690 N N . PHE A 1 88 ? -6.721 -8.540 3.438 1.00 95.06 88 PHE A N 1
ATOM 691 C CA . PHE A 1 88 ? -6.650 -7.240 2.767 1.00 95.06 88 PHE A CA 1
ATOM 692 C C . PHE A 1 88 ? -6.198 -7.343 1.305 1.00 95.06 88 PHE A C 1
ATOM 694 O O . PHE A 1 88 ? -5.539 -6.442 0.788 1.00 95.06 88 PHE A O 1
ATOM 701 N N . LYS A 1 89 ? -6.546 -8.426 0.602 1.00 91.88 89 LYS A N 1
ATOM 702 C CA . LYS A 1 89 ? -6.413 -8.487 -0.867 1.00 91.88 89 LYS A CA 1
ATOM 703 C C . LYS A 1 89 ? -7.214 -7.361 -1.531 1.00 91.88 89 LYS A C 1
ATOM 705 O O . LYS A 1 89 ? -8.151 -6.835 -0.939 1.00 91.88 89 LYS A O 1
ATOM 710 N N . VAL A 1 90 ? -6.873 -7.008 -2.774 1.00 88.56 90 VAL A N 1
ATOM 711 C CA . VAL A 1 90 ? -7.436 -5.836 -3.485 1.00 88.56 90 VAL A CA 1
ATOM 712 C C . VAL A 1 90 ? -8.968 -5.808 -3.453 1.00 88.56 90 VAL A C 1
ATOM 714 O O . VAL A 1 90 ? -9.543 -4.753 -3.197 1.00 88.56 90 VAL A O 1
ATOM 717 N N . SER A 1 91 ? -9.619 -6.963 -3.636 1.00 86.00 91 SER A N 1
ATOM 718 C CA . SER A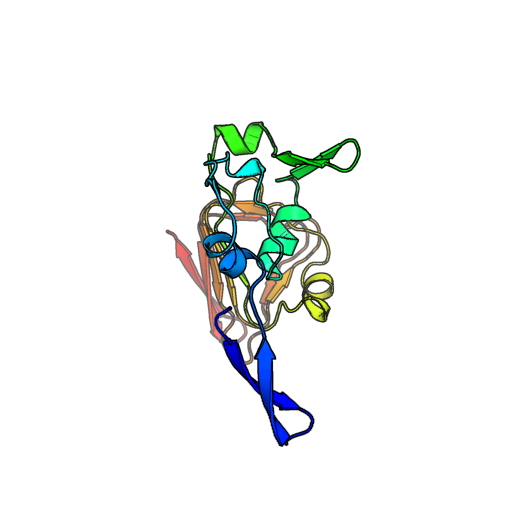 1 91 ? -11.084 -7.099 -3.598 1.00 86.00 91 SER A CA 1
ATOM 719 C C . SER A 1 91 ? -11.708 -6.672 -2.266 1.00 86.00 91 SER A C 1
ATOM 721 O O . SER A 1 91 ? -12.835 -6.193 -2.245 1.00 86.00 91 SER A O 1
ATOM 723 N N . ASN A 1 92 ? -10.971 -6.829 -1.165 1.00 90.06 92 ASN A N 1
ATOM 724 C CA . ASN A 1 92 ? -11.463 -6.654 0.199 1.00 90.06 92 ASN A CA 1
ATOM 725 C C . ASN A 1 92 ? -10.879 -5.410 0.880 1.00 90.06 92 ASN A C 1
ATOM 727 O O . ASN A 1 92 ? -11.432 -4.932 1.866 1.00 90.06 92 ASN A O 1
ATOM 731 N N . LEU A 1 93 ? -9.765 -4.868 0.378 1.00 90.50 93 LEU A N 1
ATOM 732 C CA . LEU A 1 93 ? -9.115 -3.687 0.951 1.00 90.50 93 LEU A CA 1
ATOM 733 C C . LEU A 1 93 ? -10.105 -2.518 1.061 1.00 90.50 93 LEU A C 1
ATOM 735 O O . LEU A 1 93 ? -10.198 -1.880 2.104 1.00 90.50 93 LEU A O 1
ATOM 739 N N . MET A 1 94 ? -10.876 -2.280 -0.003 1.00 86.88 94 MET A N 1
ATOM 740 C CA . MET A 1 94 ? -11.841 -1.176 -0.085 1.00 86.88 94 MET A CA 1
ATOM 741 C C . MET A 1 94 ? -13.113 -1.404 0.726 1.00 86.88 94 MET A C 1
ATOM 743 O O . MET A 1 94 ? -13.752 -0.438 1.117 1.00 86.88 94 MET A O 1
ATOM 747 N N . SER A 1 95 ? -13.480 -2.654 1.018 1.00 92.56 95 SER A N 1
ATOM 748 C CA . SER A 1 95 ? -14.591 -2.923 1.936 1.00 92.56 95 SER A CA 1
ATOM 749 C C . SER A 1 95 ? -14.158 -2.817 3.399 1.00 92.56 95 SER A C 1
ATOM 751 O O . SER A 1 95 ? -14.958 -2.431 4.245 1.00 92.56 95 SER A O 1
ATOM 753 N N . ARG A 1 96 ? -12.898 -3.158 3.707 1.00 96.12 96 ARG A N 1
ATOM 754 C CA . ARG A 1 96 ? -12.351 -3.141 5.073 1.00 96.12 96 ARG A CA 1
ATOM 755 C C . ARG A 1 96 ? -11.959 -1.750 5.558 1.00 96.12 96 ARG A C 1
ATOM 757 O O . ARG A 1 96 ? -11.941 -1.533 6.763 1.00 96.12 96 ARG A O 1
ATOM 764 N N . PHE A 1 97 ? -11.673 -0.826 4.648 1.00 95.88 97 PHE A N 1
ATOM 765 C CA . PHE A 1 97 ? -11.461 0.588 4.942 1.00 95.88 97 PHE A CA 1
ATOM 766 C C . PHE A 1 97 ? -12.587 1.409 4.311 1.00 95.88 97 PHE A C 1
ATOM 768 O O . PHE A 1 97 ? -12.581 1.604 3.097 1.00 95.88 97 PHE A O 1
ATOM 775 N N . LYS A 1 98 ? -13.533 1.926 5.113 1.00 95.75 98 LYS A N 1
ATOM 776 C CA . LYS A 1 98 ? -14.622 2.777 4.583 1.00 95.75 98 LYS A CA 1
ATOM 777 C C . LYS A 1 98 ? -14.104 4.036 3.874 1.00 95.75 98 LYS A C 1
ATOM 779 O O . LYS A 1 98 ? -14.752 4.541 2.963 1.00 95.75 98 LYS A O 1
ATOM 784 N N . SER A 1 99 ? -12.943 4.539 4.285 1.00 96.00 99 SER A N 1
ATOM 785 C CA . SER A 1 99 ? -12.151 5.530 3.556 1.00 96.00 99 SER A CA 1
ATOM 786 C C . SER A 1 99 ? -10.672 5.183 3.681 1.00 96.00 99 SER A C 1
ATOM 788 O O . SER A 1 99 ? -10.285 4.482 4.615 1.00 96.00 99 SER A O 1
ATOM 790 N N . ILE A 1 100 ? -9.826 5.714 2.793 1.00 95.94 100 ILE A N 1
ATOM 791 C CA . ILE A 1 100 ? -8.373 5.633 2.993 1.00 95.94 100 ILE A CA 1
ATOM 792 C C . ILE A 1 100 ? -8.044 6.265 4.360 1.00 95.94 100 ILE A C 1
ATOM 794 O O . ILE A 1 100 ? -8.498 7.383 4.621 1.00 95.94 100 ILE A O 1
ATOM 798 N N . PRO A 1 101 ? -7.350 5.546 5.259 1.00 97.25 101 PRO A N 1
ATOM 799 C CA . PRO A 1 101 ? -6.964 6.079 6.552 1.00 97.25 101 PRO A CA 1
ATOM 800 C C . PRO A 1 101 ? -5.838 7.096 6.387 1.00 97.25 101 PRO A C 1
ATOM 802 O O . PRO A 1 101 ? -5.016 6.980 5.476 1.00 97.25 101 PRO A O 1
ATOM 805 N N . SER A 1 102 ? -5.752 8.035 7.323 1.00 97.38 102 SER A N 1
ATOM 806 C CA . SER A 1 102 ? -4.584 8.899 7.410 1.00 97.38 102 SER A CA 1
ATOM 807 C C . SER A 1 102 ? -3.391 8.110 7.945 1.00 97.38 102 SER A C 1
ATOM 809 O O . SER A 1 102 ? -3.474 7.468 8.996 1.00 97.38 102 SER A O 1
ATOM 811 N N . ILE A 1 103 ? -2.280 8.165 7.215 1.00 96.94 103 ILE A N 1
ATOM 812 C CA . ILE A 1 103 ? -1.014 7.497 7.540 1.00 96.94 103 ILE A CA 1
ATOM 813 C C . ILE A 1 103 ? 0.198 8.439 7.465 1.00 96.94 103 ILE A C 1
ATOM 815 O O . ILE A 1 103 ? 1.345 7.993 7.510 1.00 96.94 103 ILE A O 1
ATOM 819 N N . ILE A 1 104 ? -0.034 9.752 7.397 1.00 95.81 104 ILE A N 1
ATOM 820 C CA . ILE A 1 104 ? 1.009 10.786 7.313 1.00 95.81 104 ILE A CA 1
ATOM 821 C C . ILE A 1 104 ? 2.042 10.729 8.451 1.00 95.81 104 ILE A C 1
ATOM 823 O O . ILE A 1 104 ? 3.196 11.107 8.260 1.00 95.81 104 ILE A O 1
ATOM 827 N N . GLU A 1 105 ? 1.671 10.225 9.628 1.00 95.88 105 GLU A N 1
ATOM 828 C CA . GLU A 1 105 ? 2.542 10.103 10.808 1.00 95.88 105 GLU A CA 1
ATOM 829 C C . GLU A 1 105 ? 2.976 8.654 11.093 1.00 95.88 105 GLU A C 1
ATOM 831 O O . GLU A 1 105 ? 3.644 8.394 12.091 1.00 95.88 105 GLU A O 1
ATOM 836 N N . VAL A 1 106 ? 2.624 7.687 10.241 1.00 96.94 106 VAL A N 1
ATOM 837 C CA . VAL A 1 106 ? 2.963 6.268 10.453 1.00 96.94 106 VAL A CA 1
ATOM 838 C C . VAL A 1 106 ? 4.448 6.020 10.228 1.00 96.94 106 VAL A C 1
ATOM 840 O O . VAL A 1 106 ? 5.039 6.546 9.293 1.00 96.94 106 VAL A O 1
ATOM 843 N N . VAL A 1 107 ? 5.060 5.180 11.052 1.00 95.44 107 VAL A N 1
ATOM 844 C CA . VAL A 1 107 ? 6.396 4.610 10.823 1.00 95.44 107 VAL A CA 1
ATOM 845 C C . VAL A 1 107 ? 6.253 3.145 10.424 1.00 95.44 107 VAL A C 1
ATOM 847 O O . VAL A 1 107 ? 6.784 2.731 9.394 1.00 95.44 107 VAL A O 1
ATOM 850 N N . VAL A 1 108 ? 5.468 2.393 11.198 1.00 96.62 108 VAL A N 1
ATOM 851 C CA . VAL A 1 108 ? 5.131 0.990 10.940 1.00 96.62 108 VAL A CA 1
ATOM 852 C C . VAL A 1 108 ? 3.631 0.803 11.134 1.00 96.62 108 VAL A C 1
ATOM 854 O O . VAL A 1 108 ? 3.088 1.228 12.150 1.00 96.62 108 VAL A O 1
ATOM 857 N N . LEU A 1 109 ? 2.963 0.145 10.192 1.00 98.06 109 LEU A N 1
ATOM 858 C CA . LEU A 1 109 ? 1.579 -0.296 10.326 1.00 98.06 109 LEU A CA 1
ATOM 859 C C . LEU A 1 109 ? 1.491 -1.776 9.972 1.00 98.06 109 LEU A C 1
ATOM 861 O O . LEU A 1 109 ? 1.751 -2.160 8.836 1.00 98.06 109 LEU A O 1
ATOM 865 N N . ARG A 1 110 ? 1.083 -2.598 10.936 1.00 98.00 110 ARG A N 1
ATOM 866 C CA . ARG A 1 110 ? 0.855 -4.028 10.739 1.00 98.00 110 ARG A CA 1
ATOM 867 C C . ARG A 1 110 ? -0.571 -4.383 11.118 1.00 98.00 110 ARG A C 1
ATOM 869 O O . ARG A 1 110 ? -0.953 -4.185 12.266 1.00 98.00 110 ARG A O 1
ATOM 876 N N . VAL A 1 111 ? -1.347 -4.922 10.183 1.00 97.88 111 VAL A N 1
ATOM 877 C CA . VAL A 1 111 ? -2.737 -5.337 10.427 1.00 97.88 111 VAL A CA 1
ATOM 878 C C . VAL A 1 111 ? -2.939 -6.760 9.932 1.00 97.88 111 VAL A C 1
ATOM 880 O O . VAL A 1 111 ? -2.736 -7.032 8.753 1.00 97.88 111 VAL A O 1
ATOM 883 N N . VAL A 1 112 ? -3.339 -7.670 10.818 1.00 96.62 112 VAL A N 1
ATOM 884 C CA . VAL A 1 112 ? -3.519 -9.096 10.509 1.00 96.62 112 VAL A CA 1
ATOM 885 C C . VAL A 1 112 ? -4.837 -9.599 11.093 1.00 96.62 112 VAL A C 1
ATOM 887 O O . VAL A 1 112 ? -5.163 -9.274 12.235 1.00 96.62 112 VAL A O 1
ATOM 890 N N . GLY A 1 113 ? -5.563 -10.420 10.329 1.00 95.94 113 GLY A N 1
ATOM 891 C CA . GLY A 1 113 ? -6.826 -11.028 10.747 1.00 95.94 113 GLY A CA 1
ATOM 892 C C . GLY A 1 113 ? -8.059 -10.213 10.348 1.00 95.94 113 GLY A C 1
ATOM 893 O O . GLY A 1 113 ? -7.986 -9.295 9.527 1.00 95.94 113 GLY A O 1
ATOM 894 N N . ASP A 1 114 ? -9.217 -10.564 10.915 1.00 96.19 114 ASP A N 1
ATOM 895 C CA . ASP A 1 114 ? -10.503 -9.970 10.539 1.00 96.19 114 ASP A CA 1
ATOM 896 C C . ASP A 1 114 ? -10.720 -8.585 11.172 1.00 96.19 114 ASP A C 1
ATOM 898 O O . ASP A 1 114 ? -11.426 -8.418 12.166 1.00 96.19 114 ASP A O 1
ATOM 902 N N . VAL A 1 115 ? -10.081 -7.575 10.579 1.00 97.25 115 VAL A N 1
ATOM 90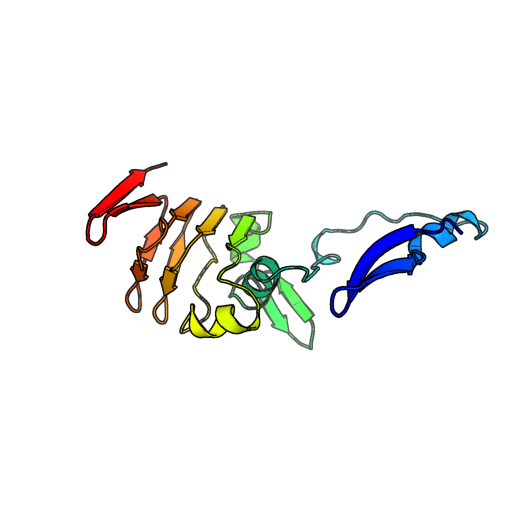3 C CA . VAL A 1 115 ? -10.110 -6.184 11.049 1.00 97.25 115 VAL A CA 1
ATOM 904 C C . VAL A 1 115 ? -10.824 -5.280 10.043 1.00 97.25 115 VAL A C 1
ATOM 906 O O . VAL A 1 115 ? -10.640 -5.413 8.827 1.00 97.25 115 VAL A O 1
ATOM 909 N N . TRP A 1 116 ? -11.635 -4.359 10.558 1.00 97.69 116 TRP A N 1
ATOM 910 C CA . TRP A 1 116 ? -12.428 -3.400 9.794 1.00 97.69 116 TRP A CA 1
ATOM 911 C C . TRP A 1 116 ? -12.270 -1.994 10.366 1.00 97.69 116 TRP A C 1
ATOM 913 O O . TRP A 1 116 ? -12.181 -1.805 11.580 1.00 97.69 116 TRP A O 1
ATOM 923 N N . PHE A 1 117 ? -12.265 -1.001 9.484 1.00 98.12 117 PHE A N 1
ATOM 924 C CA . PHE A 1 117 ? -12.013 0.392 9.817 1.00 98.12 117 PHE A CA 1
ATOM 925 C C . PHE A 1 117 ? -13.116 1.294 9.271 1.00 98.12 117 PHE A C 1
ATOM 927 O O . PHE A 1 117 ? -13.486 1.228 8.092 1.00 98.12 117 PHE A O 1
ATOM 934 N N . GLY A 1 118 ? -13.612 2.159 10.153 1.00 97.88 118 GLY A N 1
ATOM 935 C CA . GLY A 1 118 ? -14.514 3.250 9.832 1.00 97.88 118 GLY A CA 1
ATOM 936 C C . GLY A 1 118 ? -13.908 4.299 8.897 1.00 97.88 118 GLY A C 1
ATOM 937 O O . GLY A 1 118 ? -12.775 4.187 8.425 1.00 97.88 118 GLY A O 1
ATOM 938 N N . ALA A 1 119 ? -14.687 5.334 8.603 1.00 97.62 119 ALA A N 1
ATOM 939 C CA . ALA A 1 119 ? -14.230 6.475 7.820 1.00 97.62 119 ALA A CA 1
ATOM 940 C C . ALA A 1 119 ? -13.349 7.404 8.672 1.00 97.62 119 ALA A C 1
ATOM 942 O O . ALA A 1 119 ? -13.581 7.571 9.865 1.00 97.62 119 ALA A O 1
ATOM 943 N N . GLY A 1 120 ? -12.342 8.034 8.068 1.00 97.19 120 GLY A N 1
ATOM 944 C CA . GLY A 1 120 ? -11.500 9.032 8.739 1.00 97.19 120 GLY A CA 1
ATOM 945 C C . GLY A 1 120 ? -10.608 8.484 9.860 1.00 97.19 120 GLY A C 1
ATOM 946 O O . GLY A 1 120 ? -10.238 9.237 10.755 1.00 97.19 120 GLY A O 1
ATOM 947 N N . VAL A 1 121 ? -10.274 7.190 9.844 1.00 98.31 121 VAL A N 1
ATOM 948 C CA . VAL A 1 121 ? -9.326 6.592 10.801 1.00 98.31 121 VAL A CA 1
ATOM 949 C C . VAL A 1 121 ? -7.924 7.176 10.602 1.00 98.31 121 VAL A C 1
ATOM 951 O O . VAL A 1 121 ? -7.485 7.374 9.470 1.00 98.31 121 VAL A O 1
ATOM 954 N N . ILE A 1 122 ? -7.213 7.430 11.701 1.00 98.50 122 ILE A N 1
ATOM 955 C CA . ILE A 1 122 ? -5.873 8.029 11.715 1.00 98.50 122 ILE A CA 1
ATOM 956 C C . ILE A 1 122 ? -4.901 7.093 12.437 1.00 98.50 122 ILE A C 1
ATOM 958 O O . ILE A 1 122 ? -5.093 6.770 13.612 1.00 98.50 122 ILE A O 1
ATOM 962 N N . PHE A 1 123 ? -3.815 6.717 11.763 1.00 98.19 123 PHE A N 1
ATOM 963 C CA . PHE A 1 123 ? -2.707 5.965 12.350 1.00 98.19 123 PHE A CA 1
ATOM 964 C C . PHE A 1 123 ? -1.487 6.861 12.582 1.00 98.19 123 PHE A C 1
ATOM 966 O O . PHE A 1 123 ? -1.145 7.694 11.740 1.00 98.19 123 PHE A O 1
ATOM 973 N N . LYS A 1 124 ? -0.799 6.679 13.717 1.00 97.12 124 LYS A N 1
ATOM 974 C CA . LYS A 1 124 ? 0.400 7.457 14.075 1.00 97.12 124 LYS A CA 1
ATOM 975 C C . LYS A 1 124 ? 1.501 6.579 14.668 1.00 97.12 124 LYS A C 1
ATOM 977 O O . LYS A 1 124 ? 1.237 5.713 15.502 1.00 97.12 124 LYS A O 1
ATOM 982 N N . GLY A 1 125 ? 2.746 6.845 14.282 1.00 96.06 125 GLY A N 1
ATOM 983 C CA . GLY A 1 125 ? 3.916 6.130 14.781 1.00 96.06 125 GLY A CA 1
ATOM 984 C C . GLY A 1 125 ? 3.894 4.644 14.422 1.00 96.06 125 GLY A C 1
ATOM 985 O O . GLY A 1 125 ? 3.631 4.291 13.272 1.00 96.06 125 GLY A O 1
ATOM 986 N N . SER A 1 126 ? 4.185 3.778 15.389 1.00 97.12 126 SER A N 1
ATOM 987 C CA . SER A 1 126 ? 4.191 2.324 15.187 1.00 97.12 126 SER A CA 1
ATOM 988 C C . SER A 1 126 ? 2.883 1.705 15.675 1.00 97.12 126 SER A C 1
ATOM 990 O O . SER A 1 126 ? 2.532 1.825 16.845 1.00 97.12 126 SER A O 1
ATOM 992 N N . VAL A 1 127 ? 2.143 1.039 14.792 1.00 98.19 127 VAL A N 1
ATOM 993 C CA . VAL A 1 127 ? 0.854 0.413 15.106 1.00 98.19 127 VAL A CA 1
ATOM 994 C C . VAL A 1 127 ? 0.859 -1.044 14.664 1.00 98.19 127 VAL A C 1
ATOM 996 O O . VAL A 1 127 ? 1.162 -1.355 13.514 1.00 98.19 127 VAL A O 1
ATOM 999 N N . GLY A 1 128 ? 0.484 -1.939 15.575 1.00 97.75 128 GLY A N 1
ATOM 1000 C CA . GLY A 1 128 ? 0.217 -3.342 15.282 1.00 97.75 128 GLY A CA 1
ATOM 1001 C C . GLY A 1 128 ? -1.195 -3.715 15.718 1.00 97.75 128 GLY A C 1
ATOM 1002 O O . GLY A 1 128 ? -1.563 -3.456 16.856 1.00 97.75 128 GLY A O 1
ATOM 1003 N N . ILE A 1 129 ? -1.983 -4.329 14.843 1.00 97.31 129 ILE A N 1
ATOM 1004 C CA . ILE A 1 129 ? -3.328 -4.826 15.144 1.00 97.31 129 ILE A CA 1
ATOM 1005 C C . ILE A 1 129 ? -3.397 -6.273 14.673 1.00 97.31 129 ILE A C 1
ATOM 1007 O O . ILE A 1 129 ? -3.241 -6.557 13.486 1.00 97.31 129 ILE A O 1
ATOM 1011 N N . ILE A 1 130 ? -3.605 -7.193 15.608 1.00 95.75 130 ILE A N 1
ATOM 1012 C CA . ILE A 1 130 ? -3.652 -8.626 15.329 1.00 95.75 130 ILE A CA 1
ATOM 1013 C C . ILE A 1 130 ? -4.953 -9.185 15.897 1.00 95.75 130 ILE A C 1
ATOM 1015 O O . ILE A 1 130 ? -5.093 -9.363 17.110 1.00 95.75 130 ILE A O 1
ATOM 1019 N N . ALA A 1 131 ? -5.889 -9.482 14.998 1.00 95.44 131 ALA A N 1
ATOM 1020 C CA . ALA A 1 131 ? -7.089 -10.245 15.298 1.00 95.44 131 ALA A CA 1
ATOM 1021 C C . ALA A 1 131 ? -6.781 -11.749 15.185 1.00 95.44 131 ALA A C 1
ATOM 1023 O O . ALA A 1 131 ? -6.372 -12.248 14.135 1.00 95.44 131 ALA A O 1
ATOM 1024 N N . LYS A 1 132 ? -6.957 -12.480 16.287 1.00 91.25 132 LYS A N 1
ATOM 1025 C CA . LYS A 1 132 ? -6.875 -13.941 16.350 1.00 91.25 132 LYS A CA 1
ATOM 1026 C C . LYS A 1 132 ? -8.055 -14.554 15.596 1.00 91.25 132 LYS A C 1
ATOM 1028 O O . LYS A 1 132 ? -9.093 -13.927 15.395 1.00 91.25 132 LYS A O 1
ATOM 1033 N N . SER A 1 133 ? -7.892 -15.816 15.208 1.00 89.81 133 SER A N 1
ATOM 1034 C CA . SER A 1 133 ? -8.920 -16.575 14.495 1.00 89.81 133 SER A CA 1
ATOM 1035 C C . SER A 1 133 ? -10.272 -16.520 15.212 1.00 89.81 133 SER A C 1
ATOM 1037 O O . SER A 1 133 ? -10.351 -16.770 16.414 1.00 89.81 133 SER A O 1
ATOM 1039 N N . GLY A 1 134 ? -11.333 -16.222 14.462 1.00 89.12 134 GLY A N 1
ATOM 1040 C CA . GLY A 1 134 ? -12.701 -16.138 14.981 1.00 89.12 134 GLY A CA 1
ATOM 1041 C C . GLY A 1 134 ? -13.035 -14.843 15.728 1.00 89.12 134 GLY A C 1
ATOM 1042 O O . GLY A 1 134 ? -14.169 -14.701 16.180 1.00 89.12 134 GLY A O 1
ATOM 1043 N N . VAL A 1 135 ? -12.097 -13.897 15.847 1.00 92.81 135 VAL A N 1
ATOM 1044 C CA . VAL A 1 135 ? -12.356 -12.575 16.426 1.00 92.81 135 VAL A CA 1
ATOM 1045 C C . VAL A 1 135 ? -12.407 -11.529 15.321 1.00 92.81 135 VAL A C 1
ATOM 1047 O O . VAL A 1 135 ? -11.488 -11.428 14.511 1.00 92.81 1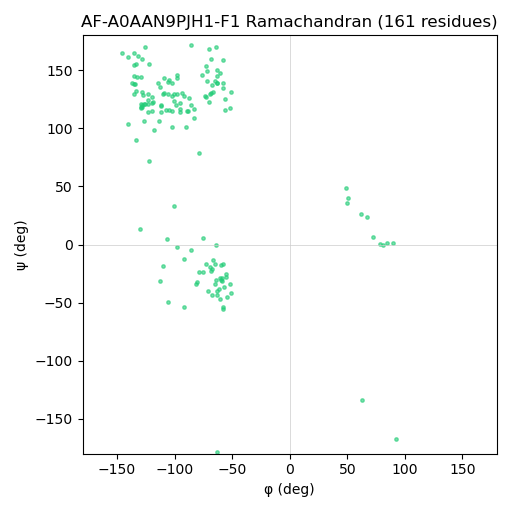35 VAL A O 1
ATOM 1050 N N . LYS A 1 136 ? -13.474 -10.729 15.328 1.00 93.94 136 LYS A N 1
ATOM 1051 C CA . LYS A 1 136 ? -13.621 -9.551 14.477 1.00 93.94 136 LYS A CA 1
ATOM 1052 C C . LYS A 1 136 ? -13.309 -8.296 15.286 1.00 93.94 136 LYS A C 1
ATOM 1054 O O . LYS A 1 136 ? -13.874 -8.116 16.363 1.00 93.94 136 LYS A O 1
ATOM 1059 N N . LEU A 1 137 ? -12.437 -7.438 14.762 1.00 95.50 137 LEU A N 1
ATOM 1060 C CA . LEU A 1 137 ? -12.162 -6.112 15.322 1.00 95.50 137 LEU A CA 1
ATOM 1061 C C . LEU A 1 137 ? -12.737 -5.037 14.402 1.00 95.50 137 LEU A C 1
ATOM 1063 O O . LEU A 1 137 ? -12.492 -5.051 13.194 1.00 95.50 137 LEU A O 1
ATOM 1067 N N . GLU A 1 138 ? -13.482 -4.096 14.974 1.00 95.88 138 GLU A N 1
ATOM 1068 C CA . GLU A 1 138 ? -14.068 -2.972 14.245 1.00 95.88 138 GLU A CA 1
ATOM 1069 C C . GLU A 1 138 ? -13.681 -1.659 14.917 1.00 95.88 138 GLU A C 1
ATOM 1071 O O . GLU A 1 138 ? -13.995 -1.426 16.083 1.00 95.88 138 GLU A O 1
ATOM 1076 N N . TYR A 1 139 ? -13.012 -0.787 14.169 1.00 96.69 139 TYR A N 1
ATOM 1077 C CA . TYR A 1 139 ? -12.663 0.550 14.634 1.00 96.69 139 TYR A CA 1
ATOM 1078 C C . TYR A 1 139 ? -13.682 1.565 14.115 1.00 96.69 139 TYR A C 1
ATOM 1080 O O . TYR A 1 139 ? -13.956 1.575 12.910 1.00 96.69 139 TYR A O 1
ATOM 1088 N N . PRO A 1 140 ? -14.241 2.423 14.988 1.00 97.75 140 PRO A N 1
ATOM 1089 C CA . PRO A 1 140 ? -15.265 3.382 14.597 1.00 97.75 140 PRO A CA 1
ATOM 1090 C C . PRO A 1 140 ? -14.702 4.497 13.709 1.00 97.75 140 PRO A C 1
ATOM 1092 O O . PRO A 1 140 ? -13.488 4.674 13.574 1.00 97.75 140 PRO A O 1
ATOM 1095 N N . ASP A 1 141 ? -15.609 5.272 13.117 1.00 98.19 141 ASP A N 1
ATOM 1096 C CA . ASP A 1 141 ? -15.255 6.451 12.332 1.00 98.19 141 ASP A CA 1
ATOM 1097 C C . ASP A 1 141 ? -14.456 7.452 13.195 1.00 98.19 141 ASP A C 1
ATOM 1099 O O . ASP A 1 141 ? -14.747 7.657 14.375 1.00 98.19 141 ASP A O 1
ATOM 1103 N N . GLY A 1 142 ? -13.417 8.057 12.617 1.00 97.88 142 GLY A N 1
ATOM 1104 C CA . GLY A 1 142 ? -12.544 9.018 13.296 1.00 97.88 142 GLY A CA 1
ATOM 1105 C C . GLY A 1 142 ? -11.586 8.419 14.332 1.00 97.88 142 GLY A C 1
ATOM 1106 O O . GLY A 1 142 ? -10.917 9.177 15.035 1.00 97.88 142 GLY A O 1
ATOM 1107 N N . ALA A 1 143 ? -11.504 7.088 14.465 1.00 97.88 143 ALA A N 1
ATOM 1108 C CA . ALA A 1 143 ? -10.621 6.460 15.445 1.00 97.88 143 ALA A CA 1
ATOM 1109 C C . ALA A 1 143 ? -9.150 6.862 15.232 1.00 97.88 143 ALA A C 1
ATOM 1111 O O . ALA A 1 143 ? -8.635 6.822 14.114 1.00 97.88 143 ALA A O 1
ATOM 1112 N N . VAL A 1 144 ? -8.460 7.198 16.326 1.00 98.12 144 VAL A N 1
ATOM 1113 C CA . VAL A 1 144 ? -7.030 7.537 16.324 1.00 98.12 144 VAL A CA 1
ATOM 1114 C C . VAL A 1 144 ? -6.248 6.448 17.046 1.00 98.12 144 VAL A C 1
ATOM 1116 O O . VAL A 1 144 ? -6.459 6.199 18.234 1.00 98.12 144 VAL A O 1
ATOM 1119 N N . ILE A 1 145 ? -5.322 5.808 16.335 1.00 97.19 145 ILE A N 1
ATOM 1120 C CA . ILE A 1 145 ? -4.526 4.690 16.846 1.00 97.19 145 ILE A CA 1
ATOM 1121 C C . ILE A 1 145 ? -3.051 5.063 16.712 1.00 97.19 145 ILE A C 1
ATOM 1123 O O . ILE A 1 145 ? -2.533 5.234 15.610 1.00 97.19 145 ILE A O 1
ATOM 1127 N N . ALA A 1 146 ? -2.376 5.221 17.848 1.00 97.12 146 ALA A N 1
ATOM 1128 C CA . ALA A 1 146 ? -1.018 5.745 17.907 1.00 97.12 146 ALA A CA 1
ATOM 1129 C C . ALA A 1 146 ? -0.144 4.913 18.846 1.00 97.12 146 ALA A C 1
ATOM 1131 O O . ALA A 1 146 ? -0.543 4.713 19.992 1.00 97.12 146 ALA A O 1
ATOM 1132 N N . ASN A 1 147 ? 1.037 4.479 18.385 1.00 95.75 147 ASN A N 1
ATOM 1133 C CA . ASN A 1 147 ? 2.059 3.799 19.201 1.00 95.75 147 ASN A CA 1
ATOM 1134 C C . ASN A 1 147 ? 1.512 2.638 20.053 1.00 95.75 147 ASN A C 1
ATOM 1136 O O . ASN A 1 147 ? 1.767 2.552 21.255 1.00 95.75 147 ASN A O 1
ATOM 1140 N N . LYS A 1 148 ? 0.731 1.752 19.425 1.00 94.00 148 LYS A N 1
ATOM 1141 C CA . LYS A 1 148 ? 0.017 0.661 20.104 1.00 94.00 148 LYS A CA 1
ATOM 1142 C C . LYS A 1 148 ? 0.134 -0.659 19.360 1.00 94.00 148 LYS A C 1
ATOM 1144 O O . LYS A 1 148 ? -0.041 -0.711 18.144 1.00 94.00 148 LYS A O 1
ATOM 1149 N N . LEU A 1 149 ? 0.337 -1.727 20.122 1.00 93.00 149 LEU A N 1
ATOM 1150 C CA . LEU A 1 149 ? 0.126 -3.102 19.697 1.00 93.00 149 LEU A CA 1
ATOM 1151 C C . LEU A 1 149 ? -1.165 -3.623 20.338 1.00 93.00 149 LEU A C 1
ATOM 1153 O O . LEU A 1 149 ? -1.253 -3.744 21.558 1.00 93.00 149 LEU A O 1
ATOM 1157 N N . ILE A 1 150 ? -2.156 -3.933 19.510 1.00 92.69 150 ILE A N 1
ATOM 1158 C CA . ILE A 1 150 ? -3.456 -4.471 19.901 1.00 92.69 150 ILE A CA 1
ATOM 1159 C C . ILE A 1 150 ? -3.491 -5.939 19.493 1.00 92.69 150 ILE A C 1
ATOM 1161 O O . ILE A 1 150 ? -3.421 -6.270 18.308 1.00 92.69 150 ILE A O 1
ATOM 1165 N N . LEU A 1 151 ? -3.584 -6.819 20.485 1.00 90.44 151 LEU A N 1
ATOM 1166 C CA . LEU A 1 151 ? -3.768 -8.251 20.292 1.00 90.44 151 LEU A CA 1
ATOM 1167 C C . LEU A 1 151 ? -5.165 -8.608 20.789 1.00 90.44 151 LEU A C 1
ATOM 1169 O O . LEU A 1 151 ? -5.460 -8.421 21.971 1.00 90.44 151 LEU A O 1
ATOM 1173 N N . SER A 1 152 ? -6.028 -9.132 19.921 1.00 84.69 152 SER A N 1
ATOM 1174 C CA . SER A 1 152 ? -7.277 -9.710 20.416 1.00 84.69 152 SER A CA 1
ATOM 1175 C C . SER A 1 152 ? -6.942 -10.987 21.182 1.00 84.69 152 SER A C 1
ATOM 1177 O O . SER A 1 152 ? -6.233 -11.843 20.644 1.00 84.69 152 SER A O 1
ATOM 1179 N N . ASP A 1 153 ? -7.446 -11.153 22.398 1.00 71.06 153 ASP A N 1
ATOM 1180 C CA . ASP A 1 153 ? -7.264 -12.405 23.133 1.00 71.06 153 ASP A CA 1
ATOM 1181 C C . ASP A 1 153 ? -8.419 -13.372 22.885 1.00 71.06 153 ASP A C 1
ATOM 1183 O O . ASP A 1 153 ? -8.180 -14.489 22.423 1.00 71.06 153 ASP A O 1
ATOM 1187 N N . TYR A 1 154 ? -9.644 -12.901 23.118 1.00 58.78 154 TYR A N 1
ATOM 1188 C CA . TYR A 1 154 ? -10.916 -13.604 22.934 1.00 58.78 154 TYR A CA 1
ATOM 1189 C C . TYR A 1 154 ? -11.982 -12.590 22.480 1.00 58.78 154 TYR A C 1
ATOM 1191 O O . TYR A 1 154 ? -11.751 -11.385 22.624 1.00 58.78 154 TYR A O 1
ATOM 1199 N N . PRO A 1 155 ? -13.144 -13.019 21.949 1.00 57.53 155 PRO A N 1
ATOM 1200 C CA . PRO A 1 155 ? -14.226 -12.097 21.603 1.00 57.53 155 PRO A CA 1
ATOM 1201 C C . PRO A 1 155 ? -14.561 -11.182 22.794 1.00 57.53 155 PRO A C 1
ATOM 1203 O O . PRO A 1 155 ? -14.932 -11.667 23.859 1.00 57.53 155 PRO A O 1
ATOM 1206 N N . GLY A 1 156 ? -14.381 -9.868 22.628 1.00 57.81 156 GLY A N 1
ATOM 1207 C CA . GLY A 1 156 ? -14.626 -8.866 23.676 1.00 57.81 156 GLY A CA 1
ATOM 1208 C C . GLY A 1 156 ? -13.442 -8.519 24.593 1.00 57.81 156 GLY A C 1
ATOM 1209 O O . GLY A 1 156 ? -13.612 -7.681 25.474 1.00 57.81 156 GLY A O 1
ATOM 1210 N N . HIS A 1 157 ? -12.250 -9.098 24.396 1.00 59.16 157 HIS A N 1
ATOM 1211 C CA . HIS A 1 157 ? -11.042 -8.759 25.161 1.00 59.16 157 HIS A CA 1
ATOM 1212 C C . HIS A 1 157 ? -9.867 -8.371 24.254 1.00 59.16 157 HIS A C 1
ATOM 1214 O O . HIS A 1 157 ? -9.379 -9.175 23.454 1.00 59.16 157 HIS A O 1
ATOM 1220 N N . GLU A 1 158 ? -9.367 -7.148 24.438 1.00 69.06 158 GLU A N 1
ATOM 1221 C CA . GLU A 1 158 ? -8.170 -6.627 23.776 1.00 69.06 158 GLU A CA 1
ATOM 1222 C C . GLU A 1 158 ? -7.032 -6.466 24.783 1.00 69.06 158 GLU A C 1
ATOM 1224 O O . GLU A 1 158 ? -7.189 -5.829 25.828 1.00 69.06 158 GLU A O 1
ATOM 1229 N N . LYS A 1 159 ? -5.857 -7.002 24.449 1.00 73.75 159 LYS A N 1
ATOM 1230 C CA . LYS A 1 159 ? -4.617 -6.696 25.155 1.00 73.75 159 LYS A CA 1
ATOM 1231 C C . LYS A 1 159 ? -3.895 -5.584 24.410 1.00 73.75 159 LYS A C 1
ATOM 1233 O O . LYS A 1 159 ? -3.480 -5.762 23.264 1.00 73.75 159 LYS A O 1
ATOM 1238 N N . ILE A 1 160 ? -3.748 -4.444 25.077 1.00 74.00 160 ILE A N 1
ATOM 1239 C CA . ILE A 1 160 ? -3.057 -3.272 24.542 1.00 74.00 160 ILE A CA 1
ATOM 1240 C C . ILE A 1 160 ? -1.666 -3.211 25.165 1.00 74.00 160 ILE A C 1
ATOM 1242 O O . ILE A 1 160 ? -1.524 -3.013 26.371 1.00 74.00 160 ILE A O 1
ATOM 1246 N N . CYS A 1 161 ? -0.646 -3.364 24.330 1.00 68.94 161 CYS A N 1
ATOM 1247 C CA . CYS A 1 161 ? 0.743 -3.111 24.684 1.00 68.94 161 CYS A CA 1
ATOM 1248 C C . CYS A 1 161 ? 1.184 -1.785 24.047 1.00 68.94 161 CYS A C 1
ATOM 1250 O O . CYS A 1 161 ? 0.811 -1.479 22.913 1.00 68.94 161 CYS A O 1
ATOM 1252 N N . TYR A 1 162 ? 1.981 -1.004 24.770 1.00 67.56 162 TYR A N 1
ATOM 1253 C CA . TYR A 1 162 ? 2.612 0.211 24.252 1.00 67.56 162 TYR A CA 1
ATOM 1254 C C . TYR A 1 162 ? 4.048 -0.111 23.827 1.00 67.56 162 TYR A C 1
ATOM 1256 O O . TYR A 1 162 ? 4.672 -0.990 24.426 1.00 67.56 162 TYR A O 1
ATOM 1264 N N . PHE A 1 163 ? 4.517 0.554 22.771 1.00 52.38 163 PHE A N 1
ATOM 1265 C CA . PHE A 1 163 ? 5.904 0.464 22.305 1.00 52.38 163 PHE A CA 1
ATOM 1266 C C . PHE A 1 163 ? 6.837 1.335 23.145 1.00 52.38 163 PHE A C 1
ATOM 1268 O O . PHE A 1 163 ? 6.376 2.405 23.606 1.00 52.38 163 PHE A O 1
#

Foldseek 3Di:
DDWDFDWDADPNDIDTDIDDDPVVCQVVDPPRDDDDDDCLVPQDDDFVQSVLCQQEPCFDQDPNGTHGDPVLCVVPVDGAAEAEEPCCGPVRVCVQAVDREHCSAERYHAAYDQEHEEAHEYEHYHEAHYEDPPEHYYYYHNHYHYQWHWYADDHPDIDIDGD

pLDDT: mean 92.26, std 8.48, range [52.38, 98.5]

Nearest PDB structures (foldseek):
  5weg-assembly2_B  TM=9.600E-01  e=7.614E-17  Saccharum hybrid cultivar SP80-3280
  1z90-assembly1_A  TM=9.578E-01  e=1.882E-16  Arabidopsis thaliana
  3r2w-assembly1_D  TM=9.276E-01  e=6.097E-13  Homo sapiens
  4r7p-assembly1_A  TM=9.253E-01  e=2.037E-12  Homo sapiens
  4r7p-assembly1_D-2  TM=9.213E-01  e=6.410E-12  Homo sapiens

Radius of gyration: 20.16 Å; Cα contacts (8 Å, |Δi|>4): 289; chains: 1; bounding box: 44×47×51 Å

InterPro domains:
  IPR002618 UDPGP family [PF01704] (1-124)
  IPR011004 Trimeric LpxA-like superfamily [SSF51161] (74-151)
  IPR016267 UTP--glucose-1-phosphate uridylyltransferase [PTHR43511] (1-151)
  IPR029044 Nucleotide-diphospho-sugar transferases [G3DSA:3.90.550.10] (1-45)
  IPR029044 Nucleotide-diphospho-sugar transferases [SSF53448] (2-69)

Secondary structure (DSSP, 8-state):
---EEEEEEETTEEEEEEE--GGGGGGGSTT-------GGG-----SHHHHHHHHSTTEEEETTEEEE-HHHHHH-SSPPEEEE-GGG-HHHHHHHBSSPPEEEEEEEEEEESEEEE-TT-EEEEEEEEEPPTT-EEEEPTT-EEEEEEEEEEETTEEEEEE-

Solvent-accessible surface area (backbone atoms only — not comparable to full-atom values): 9579 Å² total; per-residue (Å²): 122,72,77,43,80,43,78,45,73,59,98,87,40,82,44,72,48,78,45,70,60,77,74,65,49,52,85,78,46,87,89,66,82,86,79,93,73,65,67,90,80,65,84,75,73,87,50,53,41,39,49,52,49,68,70,21,79,50,31,43,82,54,99,90,37,78,43,71,33,64,72,42,45,74,80,42,86,61,82,57,50,58,45,62,30,87,67,39,42,76,91,35,37,64,73,33,28,66,32,80,47,46,51,70,53,34,49,33,41,38,43,34,50,52,60,36,39,26,40,61,23,35,40,28,37,45,33,35,40,38,33,42,92,97,30,77,46,77,44,58,63,58,38,76,49,60,41,33,36,38,36,44,77,53,85,95,40,75,47,77,45,74,120

Organism: Clitoria ternatea (NCBI:txid43366)

Mean predicted aligned error: 5.61 Å

Sequence (163 aa):
MEIIANPKEVDGIKVLQLETEAGAAIRFFDKAIGINVHQSRFLPVKATSDLLIVRSELYTLEDGFLIWNKARARAYPQNPIIELGPEFKVSNLMSRFKSIPSIIEVVVLRVVGDVWFGAGVIFKGSVGIIAKSGVKLEYPDGAVIANKLILSDYPGHEKICYF